Protein AF-A0A2H3KI15-F1 (afdb_monomer_lite)

Organism: NCBI:txid55197

Foldseek 3Di:
DDLVVLLVLLLVLLVVLVPFDPDPVNVVSNVVSVLVSLVVLLVVCVVVVHDDPCPPPNLVVVVVPDVVSDPVVVDPLVSVLTLLVVLLVPVSSLVSVVSSCCSNPVPPADDSVRSSVVSVVCVVVVVSVDDD

Structure (mmCIF, N/CA/C/O backbone):
data_AF-A0A2H3KI15-F1
#
_entry.id   AF-A0A2H3KI15-F1
#
loop_
_atom_site.group_PDB
_atom_site.id
_atom_site.type_symbol
_atom_site.label_atom_id
_atom_site.label_alt_id
_atom_site.label_comp_id
_atom_site.label_asym_id
_atom_site.label_entity_id
_atom_site.label_seq_id
_atom_site.pdbx_PDB_ins_code
_atom_site.Cartn_x
_atom_site.Cartn_y
_atom_site.Cartn_z
_atom_site.occupancy
_atom_site.B_iso_or_equiv
_atom_site.auth_seq_id
_atom_site.auth_comp_id
_atom_site.auth_asym_id
_atom_site.auth_atom_id
_atom_site.pdbx_PDB_model_num
ATOM 1 N N . MET A 1 1 ? 7.726 -11.648 5.409 1.00 76.75 1 MET A N 1
ATOM 2 C CA . MET A 1 1 ? 8.796 -11.475 4.390 1.00 76.75 1 MET A CA 1
ATOM 3 C C . MET A 1 1 ? 9.747 -10.369 4.829 1.00 76.75 1 MET A C 1
ATOM 5 O O . MET A 1 1 ? 9.343 -9.541 5.636 1.00 76.75 1 MET A O 1
ATOM 9 N N . THR A 1 2 ? 10.996 -10.353 4.356 1.00 89.88 2 THR A N 1
ATOM 10 C CA . THR A 1 2 ? 11.916 -9.226 4.608 1.00 89.88 2 THR A CA 1
ATOM 11 C C . THR A 1 2 ? 11.751 -8.146 3.537 1.00 89.88 2 THR A C 1
ATOM 13 O O . THR A 1 2 ? 11.295 -8.446 2.433 1.00 89.88 2 THR A O 1
ATOM 16 N N . ILE A 1 3 ? 12.169 -6.912 3.839 1.00 93.56 3 ILE A N 1
ATOM 17 C CA . ILE A 1 3 ? 12.158 -5.783 2.891 1.00 93.56 3 ILE A CA 1
ATOM 18 C C . ILE A 1 3 ? 12.901 -6.146 1.594 1.00 93.56 3 ILE A C 1
ATOM 20 O O . ILE A 1 3 ? 12.370 -5.951 0.506 1.00 93.56 3 ILE A O 1
ATOM 24 N N . ASP A 1 4 ? 14.080 -6.768 1.693 1.00 94.75 4 ASP A N 1
ATOM 25 C CA . ASP A 1 4 ? 14.878 -7.170 0.523 1.00 94.75 4 ASP A CA 1
ATOM 26 C C . ASP A 1 4 ? 14.203 -8.230 -0.358 1.00 94.75 4 ASP A C 1
ATOM 28 O O . ASP A 1 4 ? 14.458 -8.312 -1.559 1.00 94.75 4 ASP A O 1
ATOM 32 N N . VAL A 1 5 ? 13.376 -9.102 0.226 1.00 94.62 5 VAL A N 1
ATOM 33 C CA . VAL A 1 5 ? 12.579 -10.054 -0.559 1.00 94.62 5 VAL A CA 1
ATOM 34 C C . VAL A 1 5 ? 11.515 -9.286 -1.329 1.00 94.62 5 VAL A C 1
ATOM 36 O O . VAL A 1 5 ? 11.455 -9.417 -2.543 1.00 94.62 5 VAL A O 1
ATOM 39 N N . ILE A 1 6 ? 10.767 -8.414 -0.654 1.00 95.81 6 ILE A N 1
ATOM 40 C CA . ILE A 1 6 ? 9.682 -7.645 -1.275 1.00 95.81 6 ILE A CA 1
ATOM 41 C C . ILE A 1 6 ? 10.213 -6.752 -2.396 1.00 95.81 6 ILE A C 1
ATOM 43 O O . ILE A 1 6 ? 9.682 -6.783 -3.498 1.00 95.81 6 ILE A O 1
ATOM 47 N N . LYS A 1 7 ? 11.315 -6.026 -2.178 1.00 97.38 7 LYS A N 1
ATOM 48 C CA . LYS A 1 7 ? 11.937 -5.202 -3.228 1.00 97.38 7 LYS A CA 1
ATOM 49 C C . LYS A 1 7 ? 12.335 -6.013 -4.462 1.00 97.38 7 LYS A C 1
ATOM 51 O O . LYS A 1 7 ? 12.208 -5.526 -5.581 1.00 97.38 7 LYS A O 1
ATOM 56 N N . ARG A 1 8 ? 12.800 -7.255 -4.285 1.00 96.94 8 ARG A N 1
ATOM 57 C CA . ARG A 1 8 ? 13.109 -8.144 -5.417 1.00 96.94 8 ARG A CA 1
ATOM 58 C C . ARG A 1 8 ? 11.855 -8.569 -6.170 1.00 96.94 8 ARG A C 1
ATOM 60 O O . ARG A 1 8 ? 11.898 -8.580 -7.396 1.00 96.94 8 ARG A O 1
ATOM 67 N N . GLU A 1 9 ? 10.770 -8.868 -5.464 1.00 96.56 9 GLU A N 1
ATOM 68 C CA . GLU A 1 9 ? 9.485 -9.201 -6.089 1.00 96.56 9 GLU A CA 1
ATOM 69 C C . GLU A 1 9 ? 8.879 -7.994 -6.822 1.00 96.56 9 GLU A C 1
ATOM 71 O O . GLU A 1 9 ? 8.419 -8.146 -7.947 1.00 96.56 9 GLU A O 1
ATOM 76 N N . ILE A 1 10 ? 8.981 -6.778 -6.267 1.00 96.44 10 ILE A N 1
ATOM 77 C CA . ILE A 1 10 ? 8.573 -5.529 -6.943 1.00 96.44 10 ILE A CA 1
ATOM 78 C C . ILE A 1 10 ? 9.309 -5.377 -8.280 1.00 96.44 10 ILE A C 1
ATOM 80 O O . ILE A 1 10 ? 8.689 -5.137 -9.313 1.00 96.44 10 ILE A O 1
ATOM 84 N N . VAL A 1 11 ? 10.632 -5.571 -8.289 1.00 96.31 11 VAL A N 1
ATOM 85 C CA . VAL A 1 11 ? 11.428 -5.515 -9.527 1.00 96.31 11 VAL A CA 1
ATOM 86 C C . VAL A 1 11 ? 11.040 -6.634 -10.496 1.00 96.31 11 VAL A C 1
ATOM 88 O O . VAL A 1 11 ? 11.056 -6.423 -11.708 1.00 96.31 11 VAL A O 1
ATOM 91 N N . ALA A 1 12 ? 10.725 -7.831 -9.997 1.00 95.25 12 ALA A N 1
ATOM 92 C CA . ALA A 1 12 ? 10.290 -8.942 -10.836 1.00 95.25 12 ALA A CA 1
ATOM 93 C C . ALA A 1 12 ? 8.934 -8.654 -11.499 1.00 95.25 12 ALA A C 1
ATOM 95 O O . ALA A 1 12 ? 8.820 -8.835 -12.708 1.00 95.25 12 ALA A O 1
ATOM 96 N N . ALA A 1 13 ? 7.963 -8.135 -10.744 1.00 94.94 13 ALA A N 1
ATOM 97 C CA . ALA A 1 13 ? 6.664 -7.712 -11.260 1.00 94.94 13 ALA A CA 1
ATOM 98 C C . ALA A 1 13 ? 6.813 -6.599 -12.307 1.00 94.94 13 ALA A C 1
ATOM 100 O O . ALA A 1 13 ? 6.284 -6.721 -13.409 1.00 94.94 13 ALA A O 1
ATOM 101 N N . HIS A 1 14 ? 7.626 -5.575 -12.020 1.00 94.25 14 HIS A N 1
ATOM 102 C CA . HIS A 1 14 ? 7.887 -4.487 -12.965 1.00 94.25 14 HIS A CA 1
ATOM 103 C C . HIS A 1 14 ? 8.492 -4.980 -14.284 1.00 94.25 14 HIS A C 1
ATOM 105 O O . HIS A 1 14 ? 8.158 -4.475 -15.345 1.00 94.25 14 HIS A O 1
ATOM 111 N N . ARG A 1 15 ? 9.368 -5.992 -14.261 1.00 92.75 15 ARG A N 1
ATOM 112 C CA . ARG A 1 15 ? 9.926 -6.556 -15.504 1.00 92.75 15 ARG A CA 1
ATOM 113 C C . ARG A 1 15 ? 8.875 -7.197 -16.395 1.00 92.75 15 ARG A C 1
ATOM 115 O O . ARG A 1 15 ? 9.096 -7.253 -17.598 1.00 92.75 15 ARG A O 1
ATOM 122 N N . GLU A 1 16 ? 7.815 -7.758 -15.828 1.00 92.12 16 GLU A N 1
ATOM 123 C CA . GLU A 1 16 ? 6.722 -8.307 -16.629 1.00 92.12 16 GLU A CA 1
ATOM 124 C C . GLU A 1 16 ? 5.764 -7.201 -17.082 1.00 92.12 16 GLU A C 1
ATOM 126 O O . GLU A 1 16 ? 5.339 -7.225 -18.232 1.00 92.12 16 GLU A O 1
ATOM 131 N N . TRP A 1 17 ? 5.526 -6.198 -16.232 1.00 89.88 17 TRP A N 1
ATOM 132 C CA . TRP A 1 17 ? 4.778 -4.980 -16.556 1.00 89.88 17 TRP A CA 1
ATOM 133 C C . TRP A 1 17 ? 5.412 -4.190 -17.721 1.00 89.88 17 TRP A C 1
ATOM 135 O O . TRP A 1 17 ? 4.734 -3.882 -18.692 1.00 89.88 17 TRP A O 1
ATOM 145 N N . ASP A 1 18 ? 6.732 -3.978 -17.713 1.00 87.62 18 ASP A N 1
ATOM 146 C CA . ASP A 1 18 ? 7.485 -3.210 -18.730 1.00 87.62 18 ASP A CA 1
ATOM 147 C C . ASP A 1 18 ? 7.538 -3.900 -20.111 1.00 87.62 18 ASP A C 1
ATOM 149 O O . ASP A 1 18 ? 7.904 -3.300 -21.120 1.00 87.62 18 ASP A O 1
ATOM 153 N N . LYS A 1 19 ? 7.172 -5.186 -20.185 1.00 88.56 19 LYS A N 1
ATOM 154 C CA . LYS A 1 19 ? 7.063 -5.923 -21.458 1.00 88.56 19 LYS A CA 1
ATOM 155 C C . LYS A 1 19 ? 5.711 -5.741 -22.137 1.00 88.56 19 LYS A C 1
ATOM 157 O O . LYS A 1 19 ? 5.566 -6.179 -23.283 1.00 88.56 19 LYS A O 1
ATOM 162 N N . LEU A 1 20 ? 4.723 -5.207 -21.425 1.00 86.44 20 LEU A N 1
ATOM 163 C CA . LEU A 1 20 ? 3.372 -5.056 -21.937 1.00 86.44 20 LEU A CA 1
ATOM 164 C C . LEU A 1 20 ? 3.348 -4.002 -23.051 1.00 86.44 20 LEU A C 1
ATOM 166 O O . LEU A 1 20 ? 4.137 -3.057 -23.074 1.00 86.44 20 LEU A O 1
ATOM 170 N N . GLY A 1 21 ? 2.489 -4.229 -24.043 1.00 76.12 21 GLY A N 1
ATOM 171 C CA . GLY A 1 21 ? 2.275 -3.294 -25.143 1.00 76.12 21 GLY A CA 1
ATOM 172 C C . GLY A 1 21 ? 1.382 -2.116 -24.742 1.00 76.12 21 GLY A C 1
ATOM 173 O O . GLY A 1 21 ? 1.332 -1.707 -23.592 1.00 76.12 21 GLY A O 1
ATOM 174 N N . GLN A 1 22 ? 0.667 -1.554 -25.719 1.00 76.69 22 GLN A N 1
ATOM 175 C CA . GLN A 1 22 ? -0.295 -0.455 -25.513 1.00 76.69 22 GLN A CA 1
ATOM 176 C C . GLN A 1 22 ? -1.727 -0.862 -25.893 1.00 76.69 22 GLN A C 1
ATOM 178 O O . GLN A 1 22 ? -2.512 -0.046 -26.380 1.00 76.69 22 GLN A O 1
ATOM 183 N N . SER A 1 23 ? -2.052 -2.151 -25.804 1.00 76.25 23 SER A N 1
ATOM 184 C CA . SER A 1 23 ? -3.411 -2.632 -26.037 1.00 76.25 23 SER A CA 1
ATOM 185 C C . SER A 1 23 ? -4.244 -2.601 -24.755 1.00 76.25 23 SER A C 1
ATOM 187 O O . SER A 1 23 ? -3.723 -2.602 -23.651 1.00 76.25 23 SER A O 1
ATOM 189 N N . PHE A 1 24 ? -5.565 -2.649 -24.895 1.00 64.19 24 PHE A N 1
ATOM 190 C CA . PHE A 1 24 ? -6.461 -2.716 -23.738 1.00 64.19 24 PHE A CA 1
ATOM 191 C C . PHE A 1 24 ? -6.243 -3.966 -22.863 1.00 64.19 24 PHE A C 1
ATOM 193 O O . PHE A 1 24 ? -6.486 -3.938 -21.659 1.00 64.19 24 PHE A O 1
ATOM 200 N N . ASP A 1 25 ? -5.808 -5.080 -23.461 1.00 71.50 25 ASP A N 1
ATOM 201 C CA . ASP A 1 25 ? -5.445 -6.267 -22.686 1.00 71.50 25 ASP A CA 1
ATOM 202 C C . ASP A 1 25 ? -4.136 -6.031 -21.918 1.00 71.50 25 ASP A C 1
ATOM 204 O O . ASP A 1 25 ? -4.018 -6.473 -20.778 1.00 71.50 25 ASP A O 1
ATOM 208 N N . ASP A 1 26 ? -3.195 -5.277 -22.495 1.00 75.75 26 ASP A N 1
ATOM 209 C CA . ASP A 1 26 ? -1.962 -4.863 -21.819 1.00 75.75 26 ASP A CA 1
ATOM 210 C C . ASP A 1 26 ? -2.263 -3.999 -20.583 1.00 75.75 26 ASP A C 1
ATOM 212 O O . ASP A 1 26 ? -1.695 -4.266 -19.529 1.00 75.75 26 ASP A O 1
ATOM 216 N N . ASP A 1 27 ? -3.216 -3.062 -20.660 1.00 71.19 27 ASP A N 1
ATOM 217 C CA . ASP A 1 27 ? -3.624 -2.233 -19.509 1.00 71.19 27 ASP A CA 1
ATOM 218 C C . ASP A 1 27 ? -4.141 -3.093 -18.340 1.00 71.19 27 ASP A C 1
ATOM 220 O O . ASP A 1 27 ? -3.739 -2.919 -17.191 1.00 71.19 27 ASP A O 1
ATOM 224 N N . LYS A 1 28 ? -4.973 -4.102 -18.627 1.00 75.88 28 LYS A N 1
ATOM 225 C CA . LYS A 1 28 ? -5.463 -5.030 -17.592 1.00 75.88 28 LYS A CA 1
ATOM 226 C C . LYS A 1 28 ? -4.344 -5.851 -16.969 1.00 75.88 28 LYS A C 1
ATOM 228 O O . LYS A 1 28 ? -4.338 -6.082 -15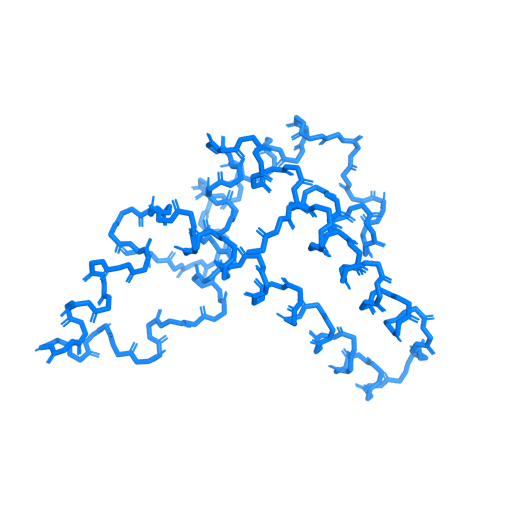.762 1.00 75.88 28 LYS A O 1
ATOM 233 N N . TYR A 1 29 ? -3.419 -6.350 -17.786 1.00 81.31 29 TYR A N 1
ATOM 234 C CA . TYR A 1 29 ? -2.289 -7.116 -17.271 1.00 81.31 29 TYR A CA 1
ATOM 235 C C . TYR A 1 29 ? -1.336 -6.232 -16.462 1.00 81.31 29 TYR A C 1
ATOM 237 O O . TYR A 1 29 ? -0.770 -6.711 -15.480 1.00 81.31 29 TYR A O 1
ATOM 245 N N . ALA A 1 30 ? -1.202 -4.952 -16.817 1.00 83.25 30 ALA A N 1
ATOM 246 C CA . ALA A 1 30 ? -0.432 -3.973 -16.062 1.00 83.25 30 ALA A CA 1
ATOM 247 C C . ALA A 1 30 ? -1.026 -3.785 -14.658 1.00 83.25 30 ALA A C 1
ATOM 249 O O . ALA A 1 30 ? -0.321 -3.984 -13.664 1.00 83.25 30 ALA A O 1
ATOM 250 N N . GLU A 1 31 ? -2.337 -3.543 -14.575 1.00 86.19 31 GLU A N 1
ATOM 251 C CA . GLU A 1 31 ? -3.071 -3.436 -13.307 1.00 86.19 31 GLU A CA 1
ATOM 252 C C . GLU A 1 31 ? -2.922 -4.697 -12.442 1.00 86.19 31 GLU A C 1
ATOM 254 O O . GLU A 1 31 ? -2.744 -4.597 -11.229 1.00 86.19 31 GLU A O 1
ATOM 259 N N . MET A 1 32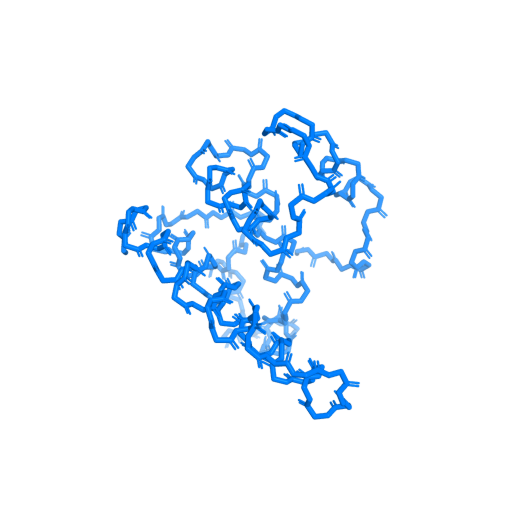 ? -2.919 -5.893 -13.043 1.00 89.62 32 MET A N 1
ATOM 260 C CA . MET A 1 32 ? -2.725 -7.149 -12.305 1.00 89.62 32 MET A CA 1
ATOM 261 C C . MET A 1 32 ? -1.352 -7.243 -11.624 1.00 89.62 32 MET A C 1
ATOM 263 O O . MET A 1 32 ? -1.264 -7.738 -10.497 1.00 89.62 32 MET A O 1
ATOM 267 N N . TYR A 1 33 ? -0.276 -6.802 -12.284 1.00 92.44 33 TYR A N 1
ATOM 268 C CA . TYR A 1 33 ? 1.059 -6.820 -11.675 1.00 92.44 33 TYR A CA 1
ATOM 269 C C . TYR A 1 33 ? 1.163 -5.829 -10.517 1.00 92.44 33 TYR A C 1
ATOM 271 O O . TYR A 1 33 ? 1.756 -6.153 -9.487 1.00 92.44 33 TYR A O 1
ATOM 279 N N . GLU A 1 34 ? 0.562 -4.650 -10.659 1.00 92.31 34 GLU A N 1
ATOM 280 C CA . GLU A 1 34 ? 0.538 -3.644 -9.598 1.00 92.31 34 GLU A CA 1
ATOM 281 C C . GLU A 1 34 ? -0.330 -4.082 -8.417 1.00 92.31 34 GLU A C 1
ATOM 283 O O . GLU A 1 34 ? 0.117 -3.984 -7.274 1.00 92.31 34 GLU A O 1
ATOM 288 N N . ALA A 1 35 ? -1.508 -4.658 -8.668 1.00 92.50 35 ALA A N 1
ATOM 289 C CA . ALA A 1 35 ? -2.358 -5.239 -7.628 1.00 92.50 35 ALA A CA 1
ATOM 290 C C . ALA A 1 35 ? -1.613 -6.321 -6.829 1.00 92.50 35 ALA A C 1
ATOM 292 O O . ALA A 1 35 ? -1.645 -6.318 -5.600 1.00 92.50 35 ALA A O 1
ATOM 293 N N . GLY A 1 36 ? -0.845 -7.182 -7.506 1.00 94.69 36 GLY A N 1
ATOM 294 C CA . GLY A 1 36 ? 0.004 -8.170 -6.837 1.00 94.69 36 GLY A CA 1
ATOM 295 C C . GLY A 1 36 ? 1.083 -7.544 -5.943 1.00 94.69 36 GLY A C 1
ATOM 296 O O . GLY A 1 36 ? 1.399 -8.084 -4.881 1.00 94.69 36 GLY A O 1
ATOM 297 N N . VAL A 1 37 ? 1.639 -6.389 -6.326 1.00 96.31 37 VAL A N 1
ATOM 298 C CA . VAL A 1 37 ? 2.559 -5.632 -5.462 1.00 96.31 37 VAL A CA 1
ATOM 299 C C . VAL A 1 37 ? 1.830 -5.067 -4.246 1.00 96.31 37 VAL A C 1
ATOM 301 O O . VAL A 1 37 ? 2.335 -5.208 -3.130 1.00 96.31 37 VAL A O 1
ATOM 304 N N . TRP A 1 38 ? 0.646 -4.484 -4.428 1.00 96.19 38 TRP A N 1
ATOM 305 C CA . TRP A 1 38 ? -0.165 -3.968 -3.324 1.00 96.19 38 TRP A CA 1
ATOM 306 C C . TRP A 1 38 ? -0.528 -5.054 -2.311 1.00 96.19 38 TRP A C 1
ATOM 308 O O . TRP A 1 38 ? -0.296 -4.858 -1.117 1.00 96.19 38 TRP A O 1
ATOM 318 N N . ASP A 1 39 ? -0.958 -6.232 -2.762 1.00 95.81 39 ASP A N 1
ATOM 319 C CA . ASP A 1 39 ? -1.240 -7.377 -1.885 1.00 95.81 39 ASP A CA 1
ATOM 320 C C . ASP A 1 39 ? -0.017 -7.780 -1.046 1.00 95.81 39 ASP A C 1
ATOM 322 O O . ASP A 1 39 ? -0.130 -8.100 0.144 1.00 95.81 39 ASP A O 1
ATOM 326 N N . MET A 1 40 ? 1.185 -7.729 -1.632 1.00 96.69 40 MET A N 1
ATOM 327 C CA . MET A 1 40 ? 2.428 -7.991 -0.900 1.00 96.69 40 MET A CA 1
ATOM 328 C C . MET A 1 40 ? 2.731 -6.917 0.150 1.00 96.69 40 MET A C 1
ATOM 330 O O . MET A 1 40 ? 3.211 -7.257 1.237 1.00 96.69 40 MET A O 1
ATOM 334 N N . LEU A 1 41 ? 2.473 -5.641 -0.149 1.00 98.00 41 LEU A N 1
ATOM 335 C CA . LEU A 1 41 ? 2.661 -4.533 0.794 1.00 98.00 41 LEU A CA 1
ATOM 336 C C . LEU A 1 41 ? 1.677 -4.622 1.966 1.00 98.00 41 LEU A C 1
ATOM 338 O O . LEU A 1 41 ? 2.096 -4.500 3.120 1.00 98.00 41 LEU A O 1
ATOM 342 N N . VAL A 1 42 ? 0.404 -4.915 1.688 1.00 97.69 42 VAL A N 1
ATOM 343 C CA . VAL A 1 42 ? -0.627 -5.171 2.707 1.00 97.69 42 VAL A CA 1
ATOM 344 C C . VAL A 1 42 ? -0.202 -6.343 3.585 1.00 97.69 42 VAL A C 1
ATOM 346 O O . VAL A 1 42 ? -0.071 -6.197 4.799 1.00 97.69 42 VAL A O 1
ATOM 349 N N . SER A 1 43 ? 0.147 -7.475 2.968 1.00 97.00 43 SER A N 1
ATOM 350 C CA . SER A 1 43 ? 0.612 -8.670 3.679 1.00 97.00 43 SER A CA 1
ATOM 351 C C . SER A 1 43 ? 1.843 -8.394 4.542 1.00 97.00 43 SER A C 1
ATOM 353 O O . SER A 1 43 ? 2.004 -8.982 5.611 1.00 97.00 43 SER A O 1
ATOM 355 N N . TYR A 1 44 ? 2.762 -7.533 4.100 1.00 97.81 44 TYR A N 1
ATOM 356 C CA . TYR A 1 44 ? 3.910 -7.138 4.913 1.00 97.81 44 TYR A CA 1
ATOM 357 C C . TYR A 1 44 ? 3.477 -6.384 6.171 1.00 97.81 44 TYR A C 1
ATOM 359 O O . TYR A 1 44 ? 3.949 -6.724 7.256 1.00 97.81 44 TYR A O 1
ATOM 367 N N . CYS A 1 45 ? 2.575 -5.412 6.032 1.00 98.12 45 CYS A N 1
ATOM 368 C CA . CYS A 1 45 ? 2.047 -4.634 7.151 1.00 98.12 45 CYS A CA 1
ATOM 369 C C . CYS A 1 45 ? 1.275 -5.521 8.141 1.00 98.12 45 CYS A C 1
ATOM 371 O O . CYS A 1 45 ? 1.518 -5.443 9.346 1.00 98.12 45 CYS A O 1
ATOM 373 N N . GLU A 1 46 ? 0.456 -6.450 7.640 1.00 97.19 46 GLU A N 1
ATOM 374 C CA . GLU A 1 46 ? -0.255 -7.429 8.472 1.00 97.19 46 GLU A CA 1
ATOM 375 C C . GLU A 1 46 ? 0.714 -8.354 9.222 1.00 97.19 46 GLU A C 1
ATOM 377 O O . GLU A 1 46 ? 0.601 -8.548 10.428 1.00 97.19 46 GLU A O 1
A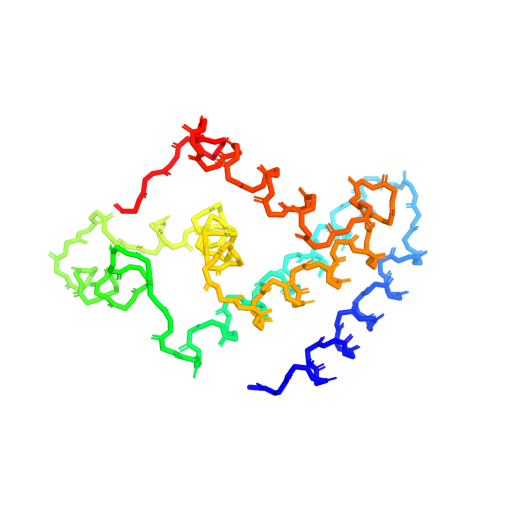TOM 382 N N . ASN A 1 47 ? 1.748 -8.869 8.552 1.00 96.81 47 ASN A N 1
ATOM 383 C CA . ASN A 1 47 ? 2.773 -9.697 9.203 1.00 96.81 47 ASN A CA 1
ATOM 384 C C . ASN A 1 47 ? 3.596 -8.937 10.259 1.00 96.81 47 ASN A C 1
ATOM 386 O O . ASN A 1 47 ? 4.294 -9.559 11.063 1.00 96.81 47 ASN A O 1
ATOM 390 N N . LYS A 1 48 ? 3.584 -7.602 10.216 1.00 97.44 48 LYS A N 1
ATOM 391 C CA . LYS A 1 48 ? 4.195 -6.724 11.221 1.00 97.44 48 LYS A CA 1
ATOM 392 C C . LYS A 1 48 ? 3.237 -6.346 12.345 1.00 97.44 48 LYS A C 1
ATOM 394 O O . LYS A 1 48 ? 3.658 -5.615 13.239 1.00 97.44 48 LYS A O 1
ATOM 399 N N . GLU A 1 49 ? 2.001 -6.842 12.300 1.00 97.25 49 GLU A N 1
ATOM 400 C CA . GLU A 1 49 ? 0.929 -6.512 13.241 1.00 97.25 49 GLU A CA 1
ATOM 401 C C . GLU A 1 49 ? 0.673 -4.996 13.291 1.00 97.25 49 GLU A C 1
ATOM 403 O O . GLU A 1 49 ? 0.391 -4.421 14.341 1.00 97.25 49 GLU A O 1
ATOM 408 N N . TYR A 1 50 ? 0.833 -4.315 12.152 1.00 98.31 50 TYR A N 1
ATOM 409 C CA . TYR A 1 50 ? 0.530 -2.893 12.045 1.00 98.31 50 TYR A CA 1
ATOM 410 C C . TYR A 1 50 ? -0.957 -2.685 11.808 1.00 98.31 50 TYR A C 1
ATOM 412 O O . TYR A 1 50 ? -1.585 -3.405 11.040 1.00 98.31 50 TYR A O 1
ATOM 420 N N . GLU A 1 51 ? -1.511 -1.669 12.452 1.00 97.06 51 GLU A N 1
ATOM 421 C CA . GLU A 1 51 ? -2.942 -1.411 12.447 1.00 97.06 51 GLU A CA 1
ATOM 422 C C . GLU A 1 51 ? -3.213 0.083 12.287 1.00 97.06 51 GLU A C 1
ATOM 424 O O . GLU A 1 51 ? -2.429 0.922 12.748 1.00 97.06 51 GLU A O 1
ATOM 429 N N . VAL A 1 52 ? -4.332 0.402 11.640 1.00 96.62 52 VAL A N 1
ATOM 430 C CA . VAL A 1 52 ? -4.880 1.754 11.531 1.00 96.62 52 VAL A CA 1
ATOM 431 C C . VAL A 1 52 ? -6.349 1.696 11.928 1.00 96.62 52 VAL A C 1
ATOM 433 O O . VAL A 1 52 ? -7.141 1.077 11.231 1.00 96.62 52 VAL A O 1
ATOM 436 N N . GLU A 1 53 ? -6.711 2.320 13.052 1.00 94.75 53 GLU A N 1
ATOM 437 C CA . GLU A 1 53 ? -8.110 2.420 13.514 1.00 94.75 53 GLU A CA 1
ATOM 438 C C . GLU A 1 53 ? -8.846 1.059 13.564 1.00 94.75 53 GLU A C 1
ATOM 440 O O . GLU A 1 53 ? -10.008 0.937 13.171 1.00 94.75 53 GLU A O 1
ATOM 445 N N . GLY A 1 54 ? -8.152 0.012 14.024 1.00 94.62 54 GLY A N 1
ATOM 446 C CA . GLY A 1 54 ? -8.670 -1.358 14.082 1.00 94.62 54 GLY A CA 1
ATOM 447 C C . GLY A 1 54 ? -8.524 -2.161 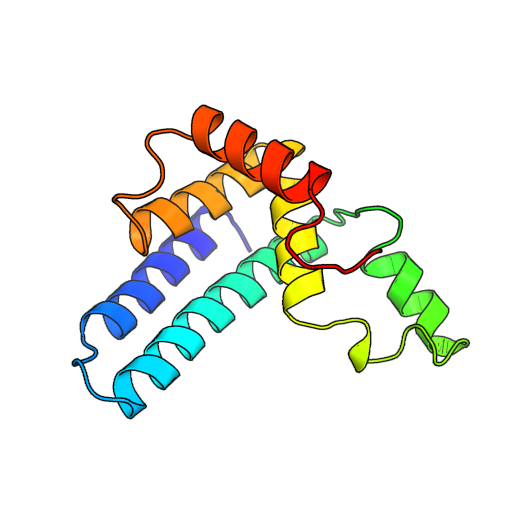12.780 1.00 94.62 54 GLY A C 1
ATOM 448 O O . GLY A 1 54 ? -8.760 -3.370 12.772 1.00 94.62 54 GLY A O 1
ATOM 449 N N . TYR A 1 55 ? -8.149 -1.539 11.657 1.00 96.56 55 TYR A N 1
ATOM 450 C CA . TYR A 1 55 ? -7.944 -2.231 10.382 1.00 96.56 55 TYR A CA 1
ATOM 451 C C . TYR A 1 55 ? -6.534 -2.844 10.275 1.00 96.56 55 TYR A C 1
ATOM 453 O O . TYR A 1 55 ? -5.553 -2.124 10.492 1.00 96.56 55 TYR A O 1
ATOM 461 N N . PRO A 1 56 ? -6.389 -4.120 9.857 1.00 96.38 56 PRO A N 1
ATOM 462 C CA . PRO A 1 56 ? -7.467 -5.043 9.486 1.00 96.38 56 PRO A CA 1
ATOM 463 C C . PRO A 1 56 ? -7.955 -5.930 10.642 1.00 96.38 56 PRO A C 1
ATOM 465 O O . PRO A 1 56 ? -9.008 -6.549 10.517 1.00 96.38 56 PRO A O 1
ATOM 468 N N . PHE A 1 57 ? -7.208 -6.046 11.743 1.00 96.75 57 PHE A N 1
ATOM 469 C CA . PHE A 1 57 ? -7.401 -7.125 12.719 1.00 96.75 57 PHE A CA 1
ATOM 470 C C . PHE A 1 57 ? -8.700 -7.015 13.516 1.00 96.75 57 PHE A C 1
ATOM 472 O O . PHE A 1 57 ? -9.495 -7.957 13.508 1.00 96.75 57 PHE A O 1
ATOM 479 N N . GLU A 1 58 ? -8.948 -5.882 14.176 1.00 96.00 58 GLU A N 1
ATOM 480 C CA . GLU A 1 58 ? -10.197 -5.671 14.916 1.00 96.00 58 GLU A CA 1
ATOM 481 C C . GLU A 1 58 ? -11.406 -5.702 13.977 1.00 96.00 58 GLU A C 1
ATOM 483 O O . GLU A 1 58 ? -12.429 -6.297 14.314 1.00 96.00 58 GLU A O 1
ATOM 488 N N . LYS A 1 59 ? -11.285 -5.137 12.768 1.00 95.62 59 LYS A N 1
ATOM 489 C CA . LYS A 1 59 ? -12.373 -5.148 11.775 1.00 95.62 59 LYS A CA 1
ATOM 490 C C . LYS A 1 59 ? -12.717 -6.565 11.315 1.00 95.62 59 LYS A C 1
ATOM 492 O O . LYS A 1 59 ? -13.895 -6.883 11.198 1.00 95.62 59 LYS A O 1
ATOM 497 N N . ARG A 1 60 ? -11.725 -7.449 11.134 1.00 94.81 60 ARG A N 1
ATOM 498 C CA . ARG A 1 60 ? -11.977 -8.865 10.798 1.00 94.81 60 ARG A CA 1
ATOM 499 C C . ARG A 1 60 ? -12.700 -9.596 11.924 1.00 94.81 60 ARG A C 1
ATOM 501 O O . ARG A 1 60 ? -13.596 -10.382 11.648 1.00 94.81 60 ARG A O 1
ATOM 508 N N . LEU A 1 61 ? -12.343 -9.315 13.179 1.00 94.81 61 LEU A N 1
ATOM 509 C CA . LEU A 1 61 ? -13.049 -9.878 14.334 1.00 94.81 61 LEU A CA 1
ATOM 510 C C . LEU A 1 61 ? -14.503 -9.389 14.401 1.00 94.81 61 LEU A C 1
ATOM 512 O O . LEU A 1 61 ? -15.395 -10.168 14.723 1.00 94.81 61 LEU A O 1
ATOM 516 N N . LEU A 1 62 ? -14.759 -8.119 14.075 1.00 94.25 62 LEU A N 1
ATOM 517 C CA . LEU A 1 62 ? -16.120 -7.579 14.005 1.00 94.25 62 LEU A CA 1
ATOM 518 C C . LEU A 1 62 ? -16.944 -8.232 12.886 1.00 94.25 62 LEU A C 1
ATOM 520 O O . LEU A 1 62 ? -18.107 -8.565 13.123 1.00 94.25 62 LEU A O 1
ATOM 524 N N . GLY A 1 63 ? -16.332 -8.492 11.727 1.00 92.88 63 GLY A N 1
ATOM 525 C CA . GLY A 1 63 ? -16.958 -9.155 10.575 1.00 92.88 63 GLY A CA 1
ATOM 526 C C . GLY A 1 63 ? -17.499 -10.560 10.854 1.00 92.88 63 GLY A C 1
ATOM 527 O O . GLY A 1 63 ? -18.386 -11.032 10.150 1.00 92.88 63 GLY A O 1
ATOM 528 N N . GLU A 1 64 ? -17.056 -11.220 11.930 1.00 92.12 64 GLU A N 1
ATOM 529 C CA . GLU A 1 64 ? -17.654 -12.488 12.379 1.00 92.12 64 GLU A CA 1
ATOM 530 C C . GLU A 1 64 ? -19.096 -12.322 12.897 1.00 92.12 64 GLU A C 1
ATOM 532 O O . GLU A 1 64 ? -19.833 -13.304 13.018 1.00 92.12 64 GLU A O 1
ATOM 537 N N . THR A 1 65 ? -19.499 -11.095 13.242 1.00 94.06 65 THR A N 1
ATOM 538 C CA . THR A 1 65 ? -20.786 -10.798 13.895 1.00 94.06 65 THR A CA 1
ATOM 539 C C . THR A 1 65 ? -21.577 -9.651 13.275 1.00 94.06 65 THR A C 1
ATOM 541 O O . THR A 1 65 ? -22.770 -9.534 13.559 1.00 94.06 65 THR A O 1
ATOM 544 N N . ASP A 1 66 ? -20.944 -8.824 12.447 1.00 93.12 66 ASP A N 1
ATOM 545 C CA . ASP A 1 66 ? -21.543 -7.655 11.814 1.00 93.12 66 ASP A CA 1
ATOM 546 C C . ASP A 1 66 ? -21.266 -7.687 10.306 1.00 93.12 66 ASP A C 1
ATOM 548 O O . ASP A 1 66 ? -20.122 -7.575 9.866 1.00 93.12 66 ASP A O 1
ATOM 552 N N . GLU A 1 67 ? -22.335 -7.833 9.520 1.00 91.31 67 GLU A N 1
ATOM 553 C CA . GLU A 1 67 ? -22.287 -7.900 8.054 1.00 91.31 67 GLU A CA 1
ATOM 554 C C . GLU A 1 67 ? -21.756 -6.600 7.423 1.00 91.31 67 GLU A C 1
ATOM 556 O O . GLU A 1 67 ? -21.364 -6.605 6.264 1.00 91.31 67 GLU A O 1
ATOM 561 N N . ALA A 1 68 ? -21.683 -5.490 8.170 1.00 90.19 68 ALA A N 1
ATOM 562 C CA . ALA A 1 68 ? -21.054 -4.259 7.690 1.00 90.19 68 ALA A CA 1
ATOM 563 C C . ALA A 1 68 ? -19.526 -4.372 7.506 1.00 90.19 68 ALA A C 1
ATOM 565 O O . ALA A 1 68 ? -18.935 -3.518 6.843 1.00 90.19 68 ALA A O 1
ATOM 566 N N . TYR A 1 69 ? -18.890 -5.391 8.096 1.00 91.81 69 TYR A N 1
ATOM 567 C CA . TYR A 1 69 ? -17.449 -5.661 8.010 1.00 91.81 69 TYR A CA 1
ATOM 568 C C . TYR A 1 69 ? -17.158 -6.998 7.308 1.00 91.81 69 TYR A C 1
ATOM 570 O O . TYR A 1 69 ? -16.244 -7.726 7.699 1.00 91.81 69 TYR A O 1
ATOM 578 N N . ASP A 1 70 ? -17.963 -7.344 6.305 1.00 88.69 70 ASP A N 1
ATOM 579 C CA . ASP A 1 70 ? -17.794 -8.549 5.493 1.00 88.69 70 ASP A CA 1
ATOM 580 C C . ASP A 1 70 ? -16.631 -8.432 4.482 1.00 88.69 70 ASP A C 1
ATOM 582 O O . ASP A 1 70 ? -15.794 -7.532 4.558 1.00 88.69 70 ASP A O 1
ATOM 586 N N . GLU A 1 71 ? -16.527 -9.372 3.538 1.00 85.56 71 GLU A N 1
ATOM 587 C CA . GLU A 1 71 ? -15.438 -9.389 2.551 1.00 85.56 71 GLU A CA 1
ATOM 588 C C . GLU A 1 71 ? -15.392 -8.119 1.683 1.00 85.56 71 GLU A C 1
ATOM 590 O O . GLU A 1 71 ? -14.296 -7.668 1.340 1.00 85.56 71 GLU A O 1
ATOM 595 N N . ASP A 1 72 ? -16.538 -7.489 1.401 1.00 90.00 72 ASP A N 1
ATOM 596 C CA . ASP A 1 72 ? -16.607 -6.257 0.605 1.00 90.00 72 ASP A CA 1
ATOM 597 C C . ASP A 1 72 ? -16.011 -5.060 1.370 1.00 90.00 72 ASP A C 1
ATOM 599 O O . ASP A 1 72 ? -15.492 -4.112 0.769 1.00 90.00 72 ASP A O 1
ATOM 603 N N . TYR A 1 73 ? -15.998 -5.110 2.707 1.00 93.12 73 TYR A N 1
ATOM 604 C CA . TYR A 1 73 ? -15.273 -4.143 3.528 1.00 93.12 73 TYR A CA 1
ATOM 605 C C . TYR A 1 73 ? -13.739 -4.289 3.391 1.00 93.12 73 TYR A C 1
ATOM 607 O O . TYR A 1 73 ? -13.003 -3.325 3.588 1.00 93.12 73 TYR A O 1
ATOM 615 N N . PHE A 1 74 ? -13.186 -5.425 2.975 1.00 93.25 74 PHE A N 1
ATOM 616 C CA . PHE A 1 74 ? -11.734 -5.569 2.755 1.00 93.25 74 PHE A CA 1
ATOM 617 C C . PHE A 1 74 ? -11.340 -5.296 1.295 1.00 93.25 74 PHE A C 1
ATOM 619 O O . PHE A 1 74 ? -10.537 -6.019 0.702 1.00 93.25 74 PHE A O 1
ATOM 626 N N . CYS A 1 75 ? -11.911 -4.236 0.712 1.00 93.19 75 CYS A N 1
ATOM 627 C CA . CYS A 1 75 ? -11.691 -3.840 -0.676 1.00 93.19 75 CYS A CA 1
ATOM 628 C C . CYS A 1 75 ? -10.283 -3.279 -0.950 1.00 93.19 75 CYS A C 1
ATOM 630 O O . CYS A 1 75 ? -9.531 -2.888 -0.048 1.00 93.19 75 CYS A O 1
ATOM 632 N N . PHE A 1 76 ? -9.943 -3.203 -2.239 1.00 92.31 76 PHE A N 1
ATOM 633 C CA . PHE A 1 76 ? -8.653 -2.715 -2.717 1.00 92.31 76 PHE A CA 1
ATOM 634 C C . PHE A 1 76 ? -8.355 -1.285 -2.247 1.00 92.31 76 PHE A C 1
ATOM 636 O O . PHE A 1 76 ? -7.271 -1.020 -1.733 1.00 92.31 76 PHE A O 1
ATOM 643 N N . GLU A 1 77 ? -9.318 -0.371 -2.333 1.00 93.19 77 GLU A N 1
ATOM 644 C CA . GLU A 1 77 ? -9.141 1.033 -1.953 1.00 93.19 77 GLU A CA 1
ATOM 645 C C . GLU A 1 77 ? -8.823 1.183 -0.462 1.00 93.19 77 GLU A C 1
ATOM 647 O O . GLU A 1 77 ? -7.953 1.970 -0.082 1.00 93.19 77 GLU A O 1
ATOM 652 N N . ARG A 1 78 ? -9.472 0.390 0.401 1.00 94.81 78 ARG A N 1
ATOM 653 C CA . ARG A 1 78 ? -9.199 0.406 1.845 1.00 94.81 78 ARG A CA 1
ATOM 654 C C . ARG A 1 78 ? -7.827 -0.193 2.160 1.00 94.81 78 ARG A C 1
ATOM 656 O O . ARG A 1 78 ? -7.127 0.327 3.028 1.00 94.81 78 ARG A O 1
ATOM 663 N N . ASN A 1 79 ? -7.400 -1.212 1.413 1.00 95.81 79 ASN A N 1
ATOM 664 C CA . ASN A 1 79 ? -6.044 -1.764 1.481 1.00 95.81 79 ASN A CA 1
ATOM 665 C C . ASN A 1 79 ? -4.969 -0.749 1.063 1.00 95.81 79 ASN A C 1
ATOM 667 O O . ASN A 1 79 ? -3.956 -0.609 1.754 1.00 95.81 79 ASN A O 1
ATOM 671 N N . VAL A 1 80 ? -5.199 -0.007 -0.023 1.00 94.81 80 VAL A N 1
ATOM 672 C CA . VAL A 1 80 ? -4.307 1.073 -0.467 1.00 94.81 80 VAL A CA 1
ATOM 673 C C . VAL A 1 80 ? -4.234 2.164 0.601 1.00 94.81 80 VAL A C 1
ATOM 675 O O . VAL A 1 80 ? -3.141 2.466 1.084 1.00 94.81 80 VAL A O 1
ATOM 678 N N . LYS A 1 81 ? -5.387 2.678 1.058 1.00 95.69 81 LYS A N 1
ATOM 679 C CA . LYS A 1 81 ? -5.457 3.689 2.128 1.00 95.69 81 LYS A CA 1
ATOM 680 C C . LYS A 1 81 ? -4.724 3.226 3.390 1.00 95.69 81 LYS A C 1
ATOM 682 O O . LYS A 1 81 ? -3.985 4.000 3.993 1.00 95.69 81 LYS A O 1
ATOM 687 N N . TYR A 1 82 ? -4.889 1.964 3.785 1.00 97.56 82 TYR A N 1
ATOM 688 C CA . TYR A 1 82 ? -4.210 1.367 4.938 1.00 97.56 82 TYR A CA 1
ATOM 689 C C . TYR A 1 82 ? -2.682 1.428 4.815 1.00 97.56 82 TYR A C 1
ATOM 691 O O . TYR A 1 82 ? -2.006 1.920 5.725 1.00 97.56 82 TYR A O 1
ATOM 699 N N . VAL A 1 83 ? -2.127 0.988 3.683 1.00 97.88 83 VAL A N 1
ATOM 700 C CA . VAL A 1 83 ? -0.677 1.027 3.438 1.00 97.88 83 VAL A CA 1
ATOM 701 C C . VAL A 1 83 ? -0.164 2.466 3.370 1.00 97.88 83 VAL A C 1
ATOM 703 O O . VAL A 1 83 ? 0.882 2.766 3.946 1.00 97.88 83 VAL A O 1
ATOM 706 N N . GLU A 1 84 ? -0.892 3.372 2.718 1.00 96.38 84 GLU A N 1
ATOM 707 C CA . GLU A 1 84 ? -0.513 4.783 2.596 1.00 96.38 84 GLU A CA 1
ATOM 708 C C . GLU A 1 84 ? -0.484 5.498 3.949 1.00 96.38 84 GLU A C 1
ATOM 710 O O . GLU A 1 84 ? 0.502 6.167 4.276 1.00 96.38 84 GLU A O 1
ATOM 715 N N . VAL A 1 85 ? -1.497 5.286 4.796 1.00 97.56 85 VAL A N 1
ATOM 716 C CA . VAL A 1 85 ? -1.503 5.809 6.169 1.00 97.56 85 VAL A CA 1
ATOM 717 C C . VAL A 1 85 ? -0.313 5.262 6.950 1.00 97.56 85 VAL A C 1
ATOM 719 O O . VAL A 1 85 ? 0.417 6.039 7.574 1.00 97.56 85 VAL A O 1
ATOM 722 N N . LEU A 1 86 ? -0.053 3.953 6.883 1.00 98.31 86 LEU A N 1
ATOM 723 C CA . LEU A 1 86 ? 1.100 3.355 7.554 1.00 98.31 86 LEU A CA 1
ATOM 724 C C . LEU A 1 86 ? 2.432 3.896 7.035 1.00 98.31 86 LEU A C 1
ATOM 726 O O . LEU A 1 86 ? 3.328 4.129 7.845 1.00 98.31 86 LEU A O 1
ATOM 730 N N . ALA A 1 87 ? 2.573 4.170 5.738 1.00 98.00 87 ALA A N 1
ATOM 731 C CA . ALA A 1 87 ? 3.781 4.770 5.177 1.00 98.00 87 ALA A CA 1
ATOM 732 C C . ALA A 1 87 ? 4.083 6.140 5.805 1.00 98.00 87 ALA A C 1
ATOM 734 O O . ALA A 1 87 ? 5.238 6.454 6.093 1.00 98.00 87 ALA A O 1
ATOM 735 N N . THR A 1 88 ? 3.066 6.945 6.129 1.00 97.31 88 THR A N 1
ATOM 736 C CA . THR A 1 88 ? 3.295 8.228 6.823 1.00 97.31 88 THR A CA 1
ATOM 737 C C . THR A 1 88 ? 3.826 8.062 8.256 1.00 97.31 88 THR A C 1
ATOM 739 O O . THR A 1 88 ? 4.459 8.979 8.798 1.00 97.31 88 THR A O 1
ATOM 742 N N . GLN A 1 89 ? 3.620 6.892 8.868 1.00 97.31 89 GLN A N 1
ATOM 743 C CA . GLN A 1 89 ? 3.898 6.616 10.281 1.00 97.31 89 GLN A CA 1
ATOM 744 C C . GLN A 1 89 ? 5.105 5.694 10.505 1.00 97.31 89 GLN A C 1
ATOM 746 O O . GLN A 1 89 ? 5.752 5.770 11.553 1.00 97.31 89 GLN A O 1
ATOM 751 N N . LYS A 1 90 ? 5.395 4.802 9.555 1.00 98.00 90 LYS A N 1
ATOM 752 C CA . LYS A 1 90 ? 6.351 3.698 9.681 1.00 98.00 90 LYS A CA 1
ATOM 753 C C . LYS A 1 90 ? 7.437 3.823 8.602 1.00 98.00 90 LYS A C 1
ATOM 755 O O . LYS A 1 90 ? 7.129 3.715 7.414 1.00 98.00 90 LYS A O 1
ATOM 760 N N . PRO A 1 91 ? 8.712 4.045 8.979 1.00 97.38 91 PRO A N 1
ATOM 761 C CA . PRO A 1 91 ? 9.789 4.249 8.007 1.00 97.38 91 PRO A CA 1
ATOM 762 C C . PRO A 1 91 ? 10.016 3.076 7.048 1.00 97.38 91 PRO A C 1
ATOM 764 O O . PRO A 1 91 ? 10.379 3.294 5.898 1.00 97.38 91 PRO A O 1
ATOM 767 N N . ASP A 1 92 ? 9.801 1.843 7.500 1.00 97.75 92 ASP A N 1
ATOM 768 C CA . ASP A 1 92 ? 9.954 0.644 6.675 1.00 97.75 92 ASP A CA 1
ATOM 769 C C . ASP A 1 92 ? 8.837 0.501 5.633 1.00 97.75 92 ASP A C 1
ATOM 771 O O . ASP A 1 92 ? 9.095 0.092 4.502 1.00 97.75 92 ASP A O 1
ATOM 775 N N . VAL A 1 93 ? 7.608 0.892 5.980 1.00 98.12 93 VAL A N 1
ATOM 776 C CA . VAL A 1 93 ? 6.492 0.944 5.025 1.00 98.12 93 VAL A CA 1
ATOM 777 C C . VAL A 1 93 ? 6.716 2.065 4.005 1.00 98.12 93 VAL A C 1
ATOM 779 O O . VAL A 1 93 ? 6.554 1.833 2.809 1.00 98.12 93 VAL A O 1
ATOM 782 N N . MET A 1 94 ? 7.185 3.241 4.446 1.00 97.62 94 MET A N 1
ATOM 783 C CA . MET A 1 94 ? 7.602 4.329 3.547 1.00 97.62 94 MET A CA 1
ATOM 784 C C . MET A 1 94 ? 8.688 3.874 2.569 1.00 97.62 94 MET A C 1
ATOM 786 O O . MET A 1 94 ? 8.600 4.148 1.377 1.00 97.62 94 MET A O 1
ATOM 790 N N . GLU A 1 95 ? 9.704 3.153 3.049 1.00 97.25 95 GLU A N 1
ATOM 791 C CA . GLU A 1 95 ? 10.783 2.638 2.206 1.00 97.25 95 GLU A CA 1
ATOM 792 C C . GLU A 1 95 ? 10.260 1.716 1.096 1.00 97.25 95 GLU A C 1
ATOM 794 O O . GLU A 1 95 ? 10.718 1.803 -0.047 1.00 97.25 95 GLU A O 1
ATOM 799 N N . LEU A 1 96 ? 9.315 0.831 1.420 1.00 97.50 96 LEU A N 1
ATOM 800 C CA . LEU A 1 96 ? 8.722 -0.093 0.456 1.00 97.50 96 LEU A CA 1
ATOM 801 C C . LEU A 1 96 ? 7.809 0.619 -0.545 1.00 97.50 96 LEU A C 1
ATOM 803 O O . LEU A 1 96 ? 7.950 0.397 -1.748 1.00 97.50 96 LEU A O 1
ATOM 807 N N . LEU A 1 97 ? 6.919 1.492 -0.067 1.00 96.38 97 LEU A N 1
ATOM 808 C CA . LEU A 1 97 ? 5.997 2.237 -0.923 1.00 96.38 97 LEU A CA 1
ATOM 809 C C . LEU A 1 97 ? 6.752 3.177 -1.869 1.00 96.38 97 LEU A C 1
ATOM 811 O O . LEU A 1 97 ? 6.485 3.190 -3.069 1.00 96.38 97 LEU A O 1
ATOM 815 N N . PHE A 1 98 ? 7.751 3.900 -1.354 1.00 95.81 98 PHE A N 1
ATOM 816 C CA . PHE A 1 98 ? 8.612 4.747 -2.174 1.00 95.81 98 PHE A CA 1
ATOM 817 C C . PHE A 1 98 ? 9.352 3.929 -3.233 1.00 95.81 98 PHE A C 1
ATOM 819 O O . PHE A 1 98 ? 9.404 4.327 -4.391 1.00 95.81 98 PHE A O 1
ATOM 826 N N . PHE A 1 99 ? 9.889 2.759 -2.870 1.00 96.06 99 PHE A N 1
ATOM 827 C CA . PHE A 1 99 ? 10.565 1.890 -3.832 1.00 96.06 99 PHE A CA 1
ATOM 828 C C . PHE A 1 99 ? 9.624 1.401 -4.943 1.00 96.06 99 PHE A C 1
ATOM 830 O O . PHE A 1 99 ? 10.022 1.397 -6.106 1.00 96.06 99 PHE A O 1
ATOM 837 N N . TYR A 1 100 ? 8.382 1.031 -4.614 1.00 95.25 100 TYR A N 1
ATOM 838 C CA . TYR A 1 100 ? 7.361 0.701 -5.614 1.00 95.25 100 TYR A CA 1
ATOM 839 C C . TYR A 1 100 ? 7.085 1.889 -6.546 1.00 95.25 100 TYR A C 1
ATOM 841 O O . TYR A 1 100 ? 7.229 1.738 -7.759 1.00 95.25 100 TYR A O 1
ATOM 849 N N . LYS A 1 101 ? 6.794 3.079 -5.999 1.00 92.69 101 LYS A N 1
ATOM 850 C CA . LYS A 1 101 ? 6.533 4.293 -6.792 1.00 92.69 101 LYS A CA 1
ATOM 851 C C . LYS A 1 101 ? 7.710 4.642 -7.700 1.00 92.69 101 LYS A C 1
ATOM 853 O O . LYS A 1 101 ? 7.513 4.882 -8.877 1.00 92.69 101 LYS A O 1
ATOM 858 N N . GLN A 1 102 ? 8.945 4.562 -7.210 1.00 92.44 102 GLN A N 1
ATOM 859 C CA . GLN A 1 102 ? 10.136 4.777 -8.043 1.00 92.44 102 GLN A CA 1
ATOM 860 C C . GLN A 1 102 ? 10.321 3.731 -9.142 1.00 92.44 102 GLN A C 1
ATOM 862 O O . GLN A 1 102 ? 10.963 4.013 -10.149 1.00 92.44 102 GLN A O 1
ATOM 867 N N . THR A 1 103 ? 9.817 2.518 -8.931 1.00 92.94 103 THR A N 1
ATOM 868 C CA . THR A 1 103 ? 9.967 1.430 -9.894 1.00 92.94 103 THR A CA 1
ATOM 869 C C . THR A 1 103 ? 8.939 1.547 -11.017 1.00 92.94 103 THR A C 1
ATOM 871 O O . THR A 1 103 ? 9.323 1.446 -12.171 1.00 92.94 103 THR A O 1
ATOM 874 N N . PHE A 1 104 ? 7.667 1.785 -10.688 1.00 89.94 104 PHE A N 1
ATOM 875 C CA . PHE A 1 104 ? 6.565 1.816 -11.662 1.00 89.94 104 PHE A CA 1
ATOM 876 C C . PHE A 1 104 ? 6.241 3.229 -12.178 1.00 89.94 104 PHE A C 1
ATOM 878 O O . PHE A 1 104 ? 5.780 3.390 -13.301 1.00 89.94 104 PHE A O 1
ATOM 885 N N . TRP A 1 105 ? 6.525 4.262 -11.381 1.00 84.50 105 TRP A N 1
ATOM 886 C CA . TRP A 1 105 ? 6.060 5.642 -11.569 1.00 84.50 105 TRP A CA 1
ATOM 887 C C . TRP A 1 105 ? 7.197 6.653 -11.323 1.00 84.50 105 TRP A C 1
ATOM 889 O O . TRP A 1 105 ? 7.032 7.651 -10.622 1.00 84.50 105 TRP A O 1
ATOM 899 N N . TYR A 1 106 ?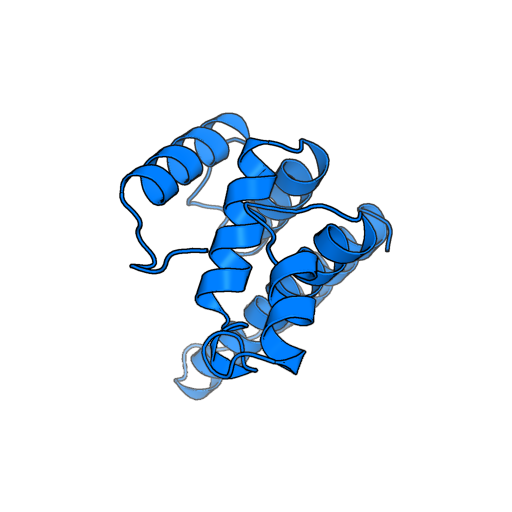 8.385 6.368 -11.874 1.00 71.88 106 TYR A N 1
ATOM 900 C CA . TYR A 1 106 ? 9.658 7.073 -11.625 1.00 71.88 106 TYR A CA 1
ATOM 901 C C . TYR A 1 106 ? 9.602 8.615 -11.730 1.00 71.88 106 TYR A C 1
ATOM 903 O O . TYR A 1 106 ? 10.429 9.292 -11.124 1.00 71.88 106 TYR A O 1
ATOM 911 N N . ASP A 1 107 ? 8.635 9.182 -12.456 1.00 64.69 107 ASP A N 1
ATOM 912 C CA . ASP A 1 107 ? 8.532 10.629 -12.705 1.00 64.69 107 ASP A CA 1
ATOM 913 C C . ASP A 1 107 ? 7.638 11.390 -11.698 1.00 64.69 107 ASP A C 1
ATOM 915 O O . ASP A 1 107 ? 7.621 12.619 -11.695 1.00 64.69 107 ASP A O 1
ATOM 919 N N . GLU A 1 108 ? 6.902 10.697 -10.818 1.00 62.56 108 GLU A N 1
ATOM 920 C CA . GLU A 1 108 ? 5.883 11.342 -9.970 1.00 62.56 108 GLU A CA 1
ATOM 921 C C . GLU A 1 108 ? 6.371 11.713 -8.562 1.00 62.56 108 GLU A C 1
ATOM 923 O O . GLU A 1 108 ? 5.780 12.577 -7.924 1.00 62.56 108 GLU A O 1
ATOM 928 N N . THR A 1 109 ? 7.462 11.123 -8.058 1.00 64.75 109 THR A N 1
ATOM 929 C CA . THR A 1 109 ? 7.904 11.357 -6.669 1.00 64.75 109 THR A CA 1
ATOM 930 C C . THR A 1 109 ? 9.411 11.544 -6.546 1.00 64.75 109 THR A C 1
ATOM 932 O O . THR A 1 109 ? 10.187 10.625 -6.768 1.00 64.75 109 THR A O 1
ATOM 935 N N . ALA A 1 110 ? 9.864 12.734 -6.146 1.00 71.31 110 ALA A N 1
ATOM 936 C CA . ALA A 1 110 ? 11.298 13.042 -6.106 1.00 71.31 110 ALA A CA 1
ATOM 937 C C . ALA A 1 110 ? 12.025 12.529 -4.842 1.00 71.31 110 ALA A C 1
ATOM 939 O O . ALA A 1 110 ? 13.237 12.311 -4.878 1.00 71.31 110 ALA A O 1
ATOM 940 N N . SER A 1 111 ? 11.322 12.360 -3.713 1.00 90.00 111 SER A N 1
ATOM 941 C CA . SER A 1 111 ? 11.913 11.877 -2.454 1.00 90.00 111 SER A CA 1
ATOM 9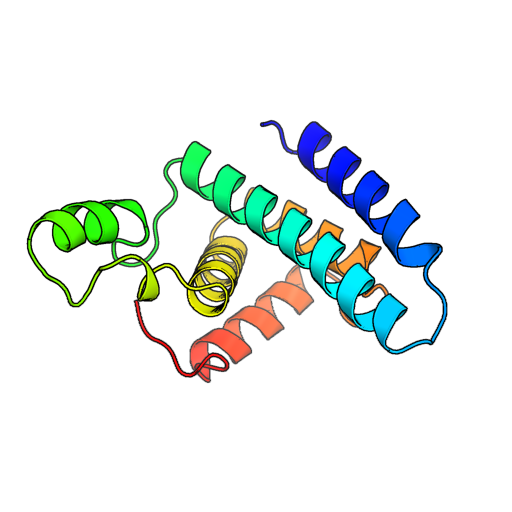42 C C . SER A 1 111 ? 10.874 11.249 -1.508 1.00 90.00 111 SER A C 1
ATOM 944 O O . SER A 1 111 ? 9.680 11.517 -1.664 1.00 90.00 111 SER A O 1
ATOM 946 N N . PRO A 1 112 ? 11.295 10.455 -0.500 1.00 91.69 112 PRO A N 1
ATOM 947 C CA . PRO A 1 112 ? 10.396 9.927 0.530 1.00 91.69 112 PRO A CA 1
ATOM 948 C C . PRO A 1 112 ? 9.676 11.017 1.336 1.00 91.69 112 PRO A C 1
ATOM 950 O O . PRO A 1 112 ? 8.533 10.834 1.744 1.00 91.69 112 PRO A O 1
ATOM 953 N N . GLU A 1 113 ? 10.323 12.161 1.572 1.00 92.94 113 GLU A N 1
ATOM 954 C CA . GLU A 1 113 ? 9.711 13.307 2.255 1.00 92.94 113 GLU A CA 1
ATOM 955 C C . GLU A 1 113 ? 8.599 13.912 1.407 1.00 92.94 113 GLU A C 1
ATOM 957 O O . GLU A 1 113 ? 7.515 14.166 1.925 1.00 92.94 113 GLU A O 1
ATOM 962 N N . ARG A 1 114 ? 8.845 14.080 0.102 1.00 91.38 114 ARG A N 1
ATOM 963 C CA . ARG A 1 114 ? 7.827 14.584 -0.817 1.00 91.38 114 ARG A CA 1
ATOM 964 C C . ARG A 1 114 ? 6.652 13.616 -0.937 1.00 91.38 114 ARG A C 1
ATOM 966 O O . ARG A 1 114 ? 5.511 14.049 -0.839 1.00 91.38 114 ARG A O 1
ATOM 973 N N . LEU A 1 115 ? 6.937 12.316 -1.049 1.00 93.50 115 LEU A N 1
ATOM 974 C CA . LEU A 1 115 ? 5.903 11.281 -1.020 1.00 93.50 115 LEU A CA 1
ATOM 975 C C . LEU A 1 115 ? 5.077 11.385 0.265 1.00 93.50 115 LEU A C 1
ATOM 977 O O . LEU A 1 115 ? 3.856 11.345 0.227 1.00 93.50 115 LEU A O 1
ATOM 981 N N . LYS A 1 116 ? 5.726 11.558 1.420 1.00 94.94 116 LYS A N 1
ATOM 982 C CA . LYS A 1 116 ? 5.018 11.698 2.693 1.00 94.94 116 LYS A CA 1
ATOM 983 C C . LYS A 1 116 ? 4.071 12.900 2.711 1.00 94.94 116 LYS A C 1
ATOM 985 O O . LYS A 1 116 ? 2.983 12.773 3.261 1.00 94.94 116 LYS A O 1
ATOM 990 N N . GLU A 1 117 ? 4.483 14.042 2.166 1.00 93.75 117 GLU A N 1
ATOM 991 C CA . GLU A 1 117 ? 3.619 15.224 2.047 1.00 93.75 117 GLU A CA 1
ATOM 992 C C . GLU A 1 117 ? 2.382 14.922 1.196 1.00 93.75 117 GLU A C 1
ATOM 994 O O . GLU A 1 117 ? 1.267 15.164 1.646 1.00 93.75 117 GLU A O 1
ATOM 999 N N . GLU A 1 118 ? 2.575 14.316 0.025 1.00 92.19 118 GLU A N 1
ATOM 1000 C CA . GLU A 1 118 ? 1.490 13.959 -0.899 1.00 92.19 118 GLU A CA 1
ATOM 1001 C C . GLU A 1 118 ? 0.507 12.965 -0.277 1.00 92.19 118 GLU A C 1
ATOM 1003 O O . GLU A 1 118 ? -0.703 13.146 -0.370 1.00 92.19 118 GLU A O 1
ATOM 1008 N N . LEU A 1 119 ? 1.014 11.956 0.437 1.00 94.19 119 LEU A N 1
ATOM 1009 C CA . LEU A 1 119 ? 0.168 11.005 1.159 1.00 94.19 119 LEU A CA 1
ATOM 1010 C C . LEU A 1 119 ? -0.646 11.694 2.258 1.00 94.19 119 LEU A C 1
ATOM 1012 O O . LEU A 1 119 ? -1.827 11.406 2.420 1.00 94.19 119 LEU A O 1
ATOM 1016 N N . LEU A 1 120 ? -0.040 12.607 3.022 1.00 94.94 120 LEU A N 1
ATOM 1017 C CA . LEU A 1 120 ? -0.751 13.339 4.073 1.00 94.94 120 LEU A CA 1
ATOM 1018 C C . LEU A 1 120 ? -1.850 14.242 3.499 1.00 94.94 120 LEU A C 1
ATOM 1020 O O . LEU A 1 120 ? -2.917 14.337 4.105 1.00 94.94 120 LEU A O 1
ATOM 1024 N N . GLU A 1 121 ? -1.609 14.873 2.349 1.00 93.38 121 GLU A N 1
ATOM 1025 C CA . GLU A 1 121 ? -2.622 15.639 1.612 1.00 93.38 121 GLU A CA 1
ATOM 1026 C C . GLU A 1 121 ? -3.766 14.726 1.142 1.00 93.38 121 GLU A C 1
ATOM 1028 O O . GLU A 1 121 ? -4.922 14.979 1.482 1.00 93.38 121 GLU A O 1
ATOM 1033 N N . ALA A 1 122 ? -3.452 13.612 0.474 1.00 90.31 122 ALA A N 1
ATOM 1034 C CA . ALA A 1 122 ? -4.441 12.649 -0.017 1.00 90.31 122 ALA A CA 1
ATOM 1035 C C . ALA A 1 122 ? -5.308 12.043 1.103 1.00 90.31 122 ALA A C 1
ATOM 1037 O O . ALA A 1 122 ? -6.522 11.883 0.953 1.00 90.31 122 ALA A O 1
ATOM 1038 N N . ILE A 1 123 ? -4.699 11.742 2.256 1.00 90.88 123 ILE A N 1
ATOM 1039 C CA . ILE A 1 123 ? -5.398 11.244 3.449 1.00 90.88 123 ILE A CA 1
ATOM 1040 C C . ILE A 1 123 ? -6.324 12.323 4.021 1.00 90.88 123 ILE A C 1
ATOM 1042 O O . ILE A 1 123 ? -7.466 12.020 4.364 1.00 90.88 123 ILE A O 1
ATOM 1046 N N . ALA A 1 124 ? -5.857 13.571 4.125 1.00 91.12 124 ALA A N 1
ATOM 1047 C CA . ALA A 1 124 ? -6.653 14.677 4.658 1.00 91.12 124 ALA A CA 1
ATOM 1048 C C . ALA A 1 124 ? -7.852 15.027 3.762 1.00 91.12 124 ALA A C 1
ATOM 1050 O O . ALA A 1 124 ? -8.906 15.413 4.267 1.00 91.12 124 ALA A O 1
ATOM 1051 N N . GLU A 1 125 ? -7.699 14.875 2.448 1.00 92.25 125 GLU A N 1
ATOM 1052 C CA . GLU A 1 125 ? -8.756 15.097 1.458 1.00 92.25 125 GLU A CA 1
ATOM 1053 C C . GLU A 1 125 ? -9.649 13.869 1.225 1.00 92.25 125 GLU A C 1
ATOM 1055 O O . GLU A 1 125 ? -10.622 13.960 0.482 1.00 92.25 125 GLU A O 1
ATOM 1060 N N . ASN A 1 126 ? -9.347 12.739 1.872 1.00 87.19 126 ASN A N 1
ATOM 1061 C CA . ASN A 1 126 ? -10.044 11.464 1.715 1.00 87.19 126 ASN A CA 1
ATOM 1062 C C . ASN A 1 126 ? -10.221 11.053 0.242 1.00 87.19 126 ASN A C 1
ATOM 1064 O O . ASN A 1 126 ? -11.333 10.772 -0.197 1.00 87.19 126 ASN A O 1
ATOM 1068 N N . TRP A 1 127 ? -9.129 11.008 -0.530 1.00 86.50 127 TRP A N 1
ATOM 1069 C CA . TRP A 1 127 ? -9.174 10.735 -1.980 1.00 86.50 127 TRP A CA 1
ATOM 1070 C C . TRP A 1 127 ? -9.891 9.439 -2.378 1.00 86.50 127 TRP A C 1
ATOM 1072 O O . TRP A 1 127 ? -10.433 9.357 -3.476 1.00 86.50 127 TRP A O 1
ATOM 1082 N N . TYR A 1 128 ? -9.920 8.446 -1.490 1.00 84.38 128 TYR A N 1
ATOM 1083 C CA . TYR A 1 128 ? -10.608 7.174 -1.718 1.00 84.38 128 TYR A CA 1
ATOM 1084 C C . TYR A 1 128 ? -12.105 7.206 -1.377 1.00 84.38 128 TYR A C 1
ATOM 1086 O O . TYR A 1 128 ? -12.781 6.212 -1.607 1.00 84.38 128 TYR A O 1
ATOM 1094 N N . ASP A 1 129 ? -12.615 8.307 -0.808 1.00 88.31 129 ASP A N 1
ATOM 1095 C CA . ASP A 1 129 ? -13.999 8.471 -0.328 1.00 88.31 129 ASP A CA 1
ATOM 1096 C C . ASP A 1 129 ? -14.480 7.317 0.582 1.00 88.31 129 ASP A C 1
ATOM 1098 O O . ASP A 1 129 ? -15.626 6.874 0.532 1.00 88.31 129 ASP A O 1
ATOM 1102 N N . ILE A 1 130 ? -13.568 6.778 1.402 1.00 87.62 130 ILE A N 1
ATOM 1103 C CA . ILE A 1 130 ? -13.783 5.570 2.215 1.00 87.62 130 ILE A CA 1
ATOM 1104 C C . ILE A 1 130 ? -13.169 5.751 3.604 1.00 87.62 130 ILE A C 1
ATOM 1106 O O . ILE A 1 130 ? -12.003 6.116 3.709 1.00 87.62 130 ILE A O 1
ATOM 1110 N N . ASP A 1 131 ? -13.901 5.399 4.663 1.00 87.56 131 ASP A N 1
ATOM 1111 C CA . ASP A 1 131 ? -13.416 5.390 6.053 1.00 87.56 131 ASP A CA 1
ATOM 1112 C C . ASP A 1 131 ? -12.995 3.984 6.543 1.00 87.56 131 ASP A C 1
ATOM 1114 O O . ASP A 1 131 ? -13.347 2.959 5.935 1.00 87.56 131 ASP A O 1
ATOM 1118 N N . PHE A 1 132 ? -12.229 3.952 7.646 1.00 87.06 132 PHE A N 1
ATOM 1119 C CA . PHE A 1 132 ? -11.918 2.741 8.422 1.00 87.06 132 PHE A CA 1
ATOM 1120 C C . PHE A 1 132 ? -13.014 2.457 9.461 1.00 87.06 132 PHE A C 1
ATOM 1122 O O . PHE A 1 132 ? -13.528 3.386 10.108 1.00 87.06 132 PHE A O 1
#

Sequence (132 aa):
MTIDVIKREIVAAHREWDKLGQSFDDDKYAEMYEAGVWDMLVSYCENKEYEVEGYPFEKRLLGETDEAYDEDYFCFERNVKYVEVLATQKPDVMELLFFYKQTFWYDETASPERLKEELLEAIAENWYDIDF

Secondary structure (DSSP, 8-state):
--HHHHHHHHHHHHHHHTT--SSHHHHHHHHHHHHHHHHHHHHHHHHTT--BTTBTHHHHHHHTT-GGGSGGGG-HHHHHHHHHHHHHH-HHHHHHHHHHHHHH-TTT-S-HHHHHHHHHHHHHTTTT----

pLDDT: mean 91.26, std 7.89, range [62.56, 98.31]

Radius of gyration: 15.46 Å; chains: 1; bounding box: 37×28×41 Å